Protein AF-A0A965DE43-F1 (afdb_monomer_lite)

Sequence (96 aa):
MKYDELLNWVREDLIFRRLKLEDMGFSLDEVQGDTILFGEAGLSLDSIDGLEVAVGIEQYFGIKIGKLTADIANEKFKSPQTIARFILDLQNIPAV

Structure (mmCIF, N/CA/C/O backbone):
data_AF-A0A965DE43-F1
#
_entry.id   AF-A0A965DE43-F1
#
loop_
_atom_site.group_PDB
_atom_site.id
_atom_site.type_symbol
_atom_site.label_atom_id
_atom_site.label_alt_id
_atom_site.label_comp_id
_atom_site.label_asym_id
_atom_site.label_entity_id
_atom_site.label_seq_id
_atom_site.pdbx_PDB_ins_code
_atom_site.Cartn_x
_atom_site.Cartn_y
_atom_site.Cartn_z
_atom_site.occupancy
_atom_site.B_iso_or_equiv
_atom_site.auth_seq_id
_atom_site.auth_comp_id
_atom_site.auth_asym_id
_atom_site.auth_atom_id
_atom_site.pdbx_PDB_model_num
ATOM 1 N N . MET A 1 1 ? -13.442 -9.861 4.829 1.00 69.94 1 MET A N 1
ATOM 2 C CA . MET A 1 1 ? -12.350 -10.257 3.921 1.00 69.94 1 MET A CA 1
ATOM 3 C C . MET A 1 1 ? -11.287 -10.929 4.769 1.00 69.94 1 MET A C 1
ATOM 5 O O . MET A 1 1 ? -10.984 -10.394 5.832 1.00 69.94 1 MET A O 1
ATOM 9 N N . LYS A 1 2 ? -10.805 -12.114 4.392 1.00 84.06 2 LYS A N 1
ATOM 10 C CA . LYS A 1 2 ? -9.676 -12.752 5.093 1.00 84.06 2 LYS A CA 1
ATOM 11 C C . LYS A 1 2 ? -8.354 -12.100 4.680 1.00 84.06 2 LYS A C 1
ATOM 13 O O . LYS A 1 2 ? -8.294 -11.449 3.639 1.00 84.06 2 LYS A O 1
ATOM 18 N N . TYR A 1 3 ? -7.299 -12.304 5.473 1.00 85.69 3 TYR A N 1
ATOM 19 C CA . TYR A 1 3 ? -5.957 -11.814 5.139 1.00 85.69 3 TYR A CA 1
ATOM 20 C C . TYR A 1 3 ? -5.475 -12.335 3.781 1.00 85.69 3 TYR A C 1
ATOM 22 O O . TYR A 1 3 ? -4.969 -11.550 2.991 1.00 85.69 3 TYR A O 1
ATOM 30 N N . ASP A 1 4 ? -5.692 -13.617 3.476 1.00 87.69 4 ASP A N 1
ATOM 31 C CA . ASP A 1 4 ? -5.286 -14.213 2.197 1.00 87.69 4 ASP A CA 1
ATOM 32 C C . ASP A 1 4 ? -5.969 -13.549 0.996 1.00 87.69 4 ASP A C 1
ATOM 34 O O . ASP A 1 4 ? -5.321 -13.238 -0.001 1.00 87.69 4 ASP A O 1
ATOM 38 N N . GLU A 1 5 ? -7.271 -13.274 1.106 1.00 89.44 5 GLU A N 1
ATOM 39 C CA . GLU A 1 5 ? -8.025 -12.587 0.053 1.00 89.44 5 GLU A CA 1
ATOM 40 C C . GLU A 1 5 ? -7.541 -11.149 -0.124 1.00 89.44 5 GLU A C 1
ATOM 42 O O . GLU A 1 5 ? -7.385 -10.673 -1.247 1.00 89.44 5 GLU A O 1
ATOM 47 N N . LEU A 1 6 ? -7.288 -10.458 0.990 1.00 90.25 6 LEU A N 1
ATOM 48 C CA . LEU A 1 6 ? -6.771 -9.097 0.984 1.00 90.25 6 LEU A CA 1
ATOM 49 C C . LEU A 1 6 ? -5.373 -9.039 0.374 1.00 90.25 6 LEU A C 1
ATOM 51 O O . LEU A 1 6 ? -5.102 -8.161 -0.435 1.00 90.25 6 LEU A O 1
ATOM 55 N N . LEU A 1 7 ? -4.499 -9.981 0.724 1.00 90.88 7 LEU A N 1
ATOM 56 C CA . LEU A 1 7 ? -3.161 -10.077 0.161 1.00 90.88 7 LEU A CA 1
ATOM 57 C C . LEU A 1 7 ? -3.220 -10.300 -1.350 1.00 90.88 7 LEU A C 1
ATOM 59 O O . LEU A 1 7 ? -2.482 -9.649 -2.086 1.00 90.88 7 LEU A O 1
ATOM 63 N N . ASN A 1 8 ? -4.106 -11.180 -1.819 1.00 91.44 8 ASN A N 1
ATOM 64 C CA . ASN A 1 8 ? -4.270 -11.413 -3.248 1.00 91.44 8 ASN A CA 1
ATOM 65 C C . ASN A 1 8 ? -4.779 -10.156 -3.967 1.00 91.44 8 ASN A C 1
ATOM 67 O O . ASN A 1 8 ? -4.220 -9.762 -4.986 1.00 91.44 8 ASN A O 1
ATOM 71 N N . TRP A 1 9 ? -5.762 -9.466 -3.383 1.00 91.56 9 TRP A N 1
ATOM 72 C CA . TRP A 1 9 ? -6.258 -8.193 -3.905 1.00 91.56 9 TRP A CA 1
ATOM 73 C C . TRP A 1 9 ? -5.177 -7.103 -3.928 1.00 91.56 9 TRP A C 1
ATOM 75 O O . TRP A 1 9 ? -5.044 -6.388 -4.915 1.00 91.56 9 TRP A O 1
ATOM 85 N N . VAL A 1 10 ? -4.352 -6.994 -2.882 1.00 91.56 10 VAL A N 1
ATOM 86 C CA . VAL A 1 10 ? -3.230 -6.044 -2.859 1.00 91.56 10 VAL A CA 1
ATOM 87 C C . VAL A 1 10 ? -2.254 -6.351 -3.995 1.00 91.56 10 VAL A C 1
ATOM 89 O O . VAL A 1 10 ? -1.818 -5.441 -4.688 1.00 91.56 10 VAL A O 1
ATOM 92 N N . ARG A 1 11 ? -1.921 -7.621 -4.227 1.00 91.56 11 ARG A N 1
ATOM 93 C CA . ARG A 1 11 ? -0.976 -8.015 -5.282 1.00 91.56 11 ARG A CA 1
ATOM 94 C C . ARG A 1 11 ? -1.544 -7.756 -6.678 1.00 91.56 11 ARG A C 1
ATOM 96 O O . ARG A 1 11 ? -0.861 -7.146 -7.492 1.00 91.56 11 ARG A O 1
ATOM 103 N N . GLU A 1 12 ? -2.780 -8.170 -6.939 1.00 91.12 12 GLU A N 1
ATOM 104 C CA . GLU A 1 12 ? -3.422 -8.038 -8.252 1.00 91.12 12 GLU A CA 1
ATOM 105 C C . GLU A 1 12 ? -3.940 -6.633 -8.541 1.00 91.12 12 GLU A C 1
ATOM 107 O O . GLU A 1 12 ? -3.558 -6.007 -9.525 1.00 91.12 12 GLU A O 1
ATOM 112 N N . ASP A 1 13 ? -4.842 -6.131 -7.710 1.00 90.94 13 ASP A N 1
ATOM 113 C CA . ASP A 1 13 ? -5.582 -4.908 -7.997 1.00 90.94 13 ASP A CA 1
ATOM 114 C C . ASP A 1 13 ? -4.771 -3.666 -7.650 1.00 90.94 13 ASP A C 1
ATOM 116 O O . ASP A 1 13 ? -4.735 -2.697 -8.411 1.00 90.94 13 ASP A O 1
ATOM 120 N N . LEU A 1 14 ? -4.100 -3.696 -6.500 1.00 89.38 14 LEU A N 1
ATOM 121 C CA . LEU A 1 14 ? -3.427 -2.518 -5.976 1.00 89.38 14 LEU A CA 1
ATOM 122 C C . LEU A 1 14 ? -2.003 -2.361 -6.507 1.00 89.38 14 LEU A C 1
ATOM 124 O O . LEU A 1 14 ? -1.605 -1.252 -6.832 1.00 89.38 14 LEU A O 1
ATOM 128 N N . ILE A 1 15 ? -1.238 -3.445 -6.588 1.00 89.19 15 ILE A N 1
ATOM 129 C CA . ILE A 1 15 ? 0.149 -3.416 -7.049 1.00 89.19 15 ILE A CA 1
ATOM 130 C C . ILE A 1 15 ? 0.193 -3.650 -8.560 1.00 89.19 15 ILE A C 1
ATOM 132 O O . ILE A 1 15 ? 0.573 -2.750 -9.299 1.00 89.19 15 ILE A O 1
ATOM 136 N N . PHE A 1 16 ? -0.258 -4.805 -9.049 1.00 89.62 16 PHE A N 1
ATOM 137 C CA . PHE A 1 16 ? -0.099 -5.179 -10.455 1.00 89.62 16 PHE A CA 1
ATOM 138 C C . PHE A 1 16 ? -0.881 -4.273 -11.416 1.00 89.62 16 PHE A C 1
ATOM 140 O O . PHE A 1 16 ? -0.283 -3.650 -12.295 1.00 89.62 16 PHE A O 1
ATOM 147 N N . ARG A 1 17 ? -2.200 -4.138 -11.224 1.00 89.69 17 ARG A N 1
ATOM 148 C CA . ARG A 1 17 ? -3.060 -3.319 -12.096 1.00 89.69 17 ARG A CA 1
ATOM 149 C C . ARG A 1 17 ? -2.814 -1.824 -11.929 1.00 89.69 17 ARG A C 1
ATOM 151 O O . ARG A 1 17 ? -2.765 -1.102 -12.922 1.00 89.69 17 ARG A O 1
ATOM 158 N N . ARG A 1 18 ? -2.693 -1.338 -10.690 1.00 88.81 18 ARG A N 1
ATOM 159 C CA . ARG A 1 18 ? -2.588 0.108 -10.434 1.00 88.81 18 ARG A CA 1
ATOM 160 C C . ARG A 1 18 ? -1.234 0.673 -10.842 1.00 88.81 18 ARG A C 1
ATOM 162 O O . ARG A 1 18 ? -1.200 1.725 -11.468 1.00 88.81 18 ARG A O 1
ATOM 169 N N . LEU A 1 19 ? -0.151 -0.051 -10.551 1.00 87.44 19 LEU A N 1
ATOM 170 C CA . LEU A 1 19 ? 1.206 0.346 -10.939 1.00 87.44 19 LEU A CA 1
ATOM 171 C C . LEU A 1 19 ? 1.571 -0.104 -12.353 1.00 87.44 19 LEU A C 1
ATOM 173 O O . LEU A 1 19 ? 2.676 0.161 -12.807 1.00 87.44 19 LEU A O 1
ATOM 177 N N . LYS A 1 20 ? 0.646 -0.767 -13.062 1.00 88.38 20 LYS A N 1
ATOM 178 C CA . LYS A 1 20 ? 0.837 -1.251 -14.434 1.00 88.38 20 LYS A CA 1
ATOM 179 C C . LYS A 1 20 ? 2.130 -2.049 -14.581 1.00 88.38 20 LYS A C 1
ATOM 181 O O . LYS A 1 20 ? 2.894 -1.851 -15.520 1.00 88.38 20 LYS A O 1
ATOM 186 N N . LEU A 1 21 ? 2.368 -2.972 -13.653 1.00 87.00 21 LEU A N 1
ATOM 187 C CA . LEU A 1 21 ? 3.567 -3.812 -13.670 1.00 87.00 21 LEU A CA 1
ATOM 188 C C . LEU A 1 21 ? 3.678 -4.655 -14.951 1.00 87.00 21 LEU A C 1
ATOM 190 O O . LEU A 1 21 ? 4.782 -4.995 -15.365 1.00 87.00 21 LEU A O 1
ATOM 194 N N . GLU A 1 22 ? 2.547 -4.924 -15.610 1.00 87.50 22 GLU A N 1
ATOM 195 C CA . GLU A 1 22 ? 2.502 -5.519 -16.950 1.00 87.50 22 GLU A CA 1
ATOM 196 C C . GLU A 1 22 ? 3.265 -4.695 -18.003 1.00 87.50 22 GLU A C 1
ATOM 198 O O . GLU A 1 22 ? 3.939 -5.267 -18.856 1.00 87.50 22 GLU A O 1
ATOM 203 N N . ASP A 1 23 ? 3.214 -3.362 -17.920 1.00 87.38 23 ASP A N 1
ATOM 204 C CA . ASP A 1 23 ? 3.887 -2.439 -18.844 1.00 87.38 23 ASP A CA 1
ATOM 205 C C . ASP A 1 23 ? 5.404 -2.434 -18.599 1.00 87.38 23 ASP A C 1
ATOM 207 O O . ASP A 1 23 ? 6.205 -2.273 -19.517 1.00 87.38 23 ASP A O 1
ATOM 211 N N . MET A 1 24 ? 5.799 -2.715 -17.353 1.00 83.69 24 MET A N 1
ATOM 212 C CA . MET A 1 24 ? 7.188 -2.919 -16.942 1.00 83.69 24 MET A CA 1
ATOM 213 C C . MET A 1 24 ? 7.706 -4.338 -17.247 1.00 83.69 24 MET A C 1
ATOM 215 O O . MET A 1 24 ? 8.886 -4.616 -17.036 1.00 83.69 24 MET A O 1
ATOM 219 N N . GLY A 1 25 ? 6.853 -5.237 -17.752 1.00 85.81 25 GLY A N 1
ATOM 220 C CA . GLY A 1 25 ? 7.220 -6.606 -18.119 1.00 85.81 25 GLY A CA 1
ATOM 221 C C . GLY A 1 25 ? 7.244 -7.609 -16.963 1.00 85.81 25 GLY A C 1
ATOM 222 O O . GLY A 1 25 ? 7.721 -8.726 -17.157 1.00 85.81 25 GLY A O 1
ATOM 223 N N . PHE A 1 26 ? 6.724 -7.249 -15.788 1.00 87.50 26 PHE A N 1
ATOM 224 C CA . PHE A 1 26 ? 6.569 -8.188 -14.678 1.00 87.50 26 PHE A CA 1
ATOM 225 C C . PHE A 1 26 ? 5.293 -9.013 -14.831 1.00 87.50 26 PHE A C 1
ATOM 227 O O . PHE A 1 26 ? 4.282 -8.550 -15.366 1.00 87.50 26 PHE A O 1
ATOM 234 N N . SER A 1 27 ? 5.314 -10.231 -14.297 1.00 87.00 27 SER A N 1
ATOM 235 C CA . SER A 1 27 ? 4.123 -11.074 -14.164 1.00 87.00 27 SER A CA 1
ATOM 236 C C . SER A 1 27 ? 3.589 -11.065 -12.734 1.00 87.00 27 SER A C 1
ATOM 238 O O . SER A 1 27 ? 4.345 -10.981 -11.769 1.00 87.00 27 SER A O 1
ATOM 240 N N . LEU A 1 28 ? 2.271 -11.218 -12.574 1.00 86.25 28 LEU A N 1
ATOM 241 C CA . LEU A 1 28 ? 1.625 -11.268 -11.257 1.00 86.25 28 LEU A CA 1
ATOM 242 C C . LEU A 1 28 ? 2.234 -12.340 -10.332 1.00 86.25 28 LEU A C 1
ATOM 244 O O . LEU A 1 28 ? 2.339 -12.140 -9.122 1.00 86.25 28 LEU A O 1
ATOM 248 N N . ASP A 1 29 ? 2.645 -13.467 -10.911 1.00 86.06 29 ASP A N 1
ATOM 249 C CA . ASP A 1 29 ? 3.245 -14.588 -10.184 1.00 86.06 29 ASP A CA 1
ATOM 250 C C . ASP A 1 29 ? 4.587 -14.211 -9.520 1.00 86.06 29 ASP A C 1
ATOM 252 O O . ASP A 1 29 ? 4.932 -14.727 -8.457 1.00 86.06 29 ASP A O 1
ATOM 256 N N . GLU A 1 30 ? 5.306 -13.235 -10.085 1.00 84.62 30 GLU A N 1
ATOM 257 C CA . GLU A 1 30 ? 6.590 -12.745 -9.565 1.00 84.62 30 GLU A CA 1
ATOM 258 C C . GLU A 1 30 ? 6.419 -11.815 -8.357 1.00 84.62 30 GLU A C 1
ATOM 260 O O . GLU A 1 30 ? 7.291 -11.715 -7.489 1.00 84.62 30 GLU A O 1
ATOM 265 N N . VAL A 1 31 ? 5.268 -11.149 -8.264 1.00 86.00 31 VAL A N 1
ATOM 266 C CA . VAL A 1 31 ? 4.947 -10.240 -7.165 1.00 86.00 31 VAL A CA 1
ATOM 267 C C . VAL A 1 31 ? 4.444 -11.069 -6.001 1.00 86.00 31 VAL A C 1
ATOM 269 O O . VAL A 1 31 ? 3.242 -11.178 -5.830 1.00 86.00 31 VAL A O 1
ATOM 272 N N . GLN A 1 32 ? 5.317 -11.692 -5.213 1.00 87.38 32 GLN A N 1
ATOM 273 C CA . GLN A 1 32 ? 4.974 -12.455 -4.008 1.00 87.38 32 GLN A CA 1
ATOM 274 C C . GLN A 1 32 ? 4.616 -11.569 -2.813 1.00 87.38 32 GLN A C 1
ATOM 276 O O . GLN A 1 32 ? 4.856 -10.367 -2.794 1.00 87.38 32 GLN A O 1
ATOM 281 N N . GLY A 1 33 ? 4.030 -12.173 -1.776 1.00 86.50 33 GLY A N 1
ATOM 282 C CA . GLY A 1 33 ? 3.668 -11.448 -0.557 1.00 86.50 33 GLY A CA 1
ATOM 283 C C . GLY A 1 33 ? 4.860 -10.780 0.144 1.00 86.50 33 GLY A C 1
ATOM 284 O O . GLY A 1 33 ? 4.710 -9.693 0.697 1.00 86.50 33 GLY A O 1
ATOM 285 N N . ASP A 1 34 ? 6.027 -11.416 0.085 1.00 87.00 34 ASP A N 1
ATOM 286 C CA . ASP A 1 34 ? 7.272 -10.922 0.684 1.00 87.00 34 ASP A CA 1
ATOM 287 C C . ASP A 1 34 ? 8.121 -10.105 -0.310 1.00 87.00 34 ASP A C 1
ATOM 289 O O . ASP A 1 34 ? 9.184 -9.600 0.040 1.00 87.00 34 ASP A O 1
ATOM 293 N N . THR A 1 35 ? 7.656 -9.948 -1.558 1.00 88.69 35 THR A N 1
ATOM 294 C CA . THR A 1 35 ? 8.385 -9.203 -2.590 1.00 88.69 35 THR A CA 1
ATOM 295 C C . THR A 1 35 ? 8.540 -7.748 -2.178 1.00 88.69 35 THR A C 1
ATOM 297 O O . THR A 1 35 ? 7.569 -7.076 -1.824 1.00 88.69 35 THR A O 1
ATOM 300 N N . ILE A 1 36 ? 9.776 -7.259 -2.252 1.00 88.31 36 ILE A N 1
ATOM 301 C CA . ILE A 1 36 ? 10.091 -5.858 -2.002 1.00 88.31 36 ILE A CA 1
ATOM 302 C C . ILE A 1 36 ? 9.552 -5.026 -3.169 1.00 88.31 36 ILE A C 1
ATOM 304 O O . ILE A 1 36 ? 9.853 -5.286 -4.331 1.00 88.31 36 ILE A O 1
ATOM 308 N N . LEU A 1 37 ? 8.741 -4.027 -2.847 1.00 85.94 37 LEU A N 1
ATOM 309 C CA . LEU A 1 37 ? 8.101 -3.142 -3.816 1.00 85.94 37 LEU A CA 1
ATOM 310 C C . LEU A 1 37 ? 9.011 -1.955 -4.157 1.00 85.94 37 LEU A C 1
ATOM 312 O O . LEU A 1 37 ? 9.252 -1.678 -5.329 1.00 85.94 37 LEU A O 1
ATOM 316 N N . PHE A 1 38 ? 9.569 -1.308 -3.134 1.00 83.12 38 PHE A N 1
ATOM 317 C CA . PHE A 1 38 ? 10.381 -0.098 -3.277 1.00 83.12 38 PHE A CA 1
ATOM 318 C C . PHE A 1 38 ? 11.884 -0.373 -3.288 1.00 83.12 38 PHE A C 1
ATOM 320 O O . PHE A 1 38 ? 12.385 -1.216 -2.540 1.00 83.12 38 PHE A O 1
ATOM 327 N N . GLY A 1 39 ? 12.607 0.432 -4.065 1.00 74.88 39 GLY A N 1
ATOM 328 C CA . GLY A 1 39 ? 14.067 0.404 -4.146 1.00 74.88 39 GLY A CA 1
ATOM 329 C C . GLY A 1 39 ? 14.627 -0.649 -5.107 1.00 74.88 39 GLY A C 1
ATOM 330 O O . GLY A 1 39 ? 13.920 -1.536 -5.582 1.00 74.88 39 GLY A O 1
ATOM 331 N N . GLU A 1 40 ? 15.933 -0.553 -5.375 1.00 73.69 40 GLU A N 1
ATOM 332 C CA . GLU A 1 40 ? 16.634 -1.347 -6.404 1.00 73.69 40 GLU A CA 1
ATOM 333 C C . GLU A 1 40 ? 16.629 -2.865 -6.154 1.00 73.69 40 GLU A C 1
ATOM 335 O O . GLU A 1 40 ? 16.818 -3.647 -7.080 1.00 73.69 40 GLU A O 1
ATOM 340 N N . ALA A 1 41 ? 16.414 -3.306 -4.911 1.00 73.31 41 ALA A N 1
ATOM 341 C CA . ALA A 1 41 ? 16.343 -4.727 -4.559 1.00 73.31 41 ALA A CA 1
ATOM 342 C C . ALA A 1 41 ? 14.963 -5.363 -4.833 1.00 73.31 41 ALA A C 1
ATOM 344 O O . ALA A 1 41 ? 14.770 -6.545 -4.549 1.00 73.31 41 ALA A O 1
ATOM 345 N N . GLY A 1 42 ? 13.997 -4.573 -5.310 1.00 78.56 42 GLY A N 1
ATOM 346 C CA . GLY A 1 42 ? 12.605 -4.961 -5.510 1.00 78.56 42 GLY A CA 1
ATOM 347 C C . GLY A 1 42 ? 12.092 -4.658 -6.917 1.00 78.56 42 GLY A C 1
ATOM 348 O O . GLY A 1 42 ? 12.840 -4.700 -7.890 1.00 78.56 42 GLY A O 1
ATOM 349 N N . LEU A 1 43 ? 10.813 -4.289 -7.019 1.00 81.81 43 LEU A N 1
ATOM 350 C CA . LEU A 1 43 ? 10.185 -3.838 -8.272 1.00 81.81 43 LEU A CA 1
ATOM 351 C C . LEU A 1 43 ? 10.637 -2.437 -8.722 1.00 81.81 43 LEU A C 1
ATOM 353 O O . LEU A 1 43 ? 10.097 -1.907 -9.687 1.00 81.81 43 LEU A O 1
ATOM 357 N N . SER A 1 44 ? 11.623 -1.841 -8.040 1.00 81.56 44 SER A N 1
ATOM 358 C CA . SER A 1 44 ? 12.147 -0.500 -8.327 1.00 81.56 44 SER A CA 1
ATOM 359 C C . SER A 1 44 ? 11.067 0.585 -8.359 1.00 81.56 44 SER A C 1
ATOM 361 O O . SER A 1 44 ? 11.168 1.533 -9.130 1.00 81.56 44 SER A O 1
ATOM 363 N N . LEU A 1 45 ? 10.040 0.451 -7.514 1.00 82.62 45 LEU A N 1
ATOM 364 C CA . LEU A 1 45 ? 8.987 1.456 -7.401 1.00 82.62 45 LEU A CA 1
ATOM 365 C C . LEU A 1 45 ? 9.507 2.706 -6.694 1.00 82.62 45 LEU A C 1
ATOM 367 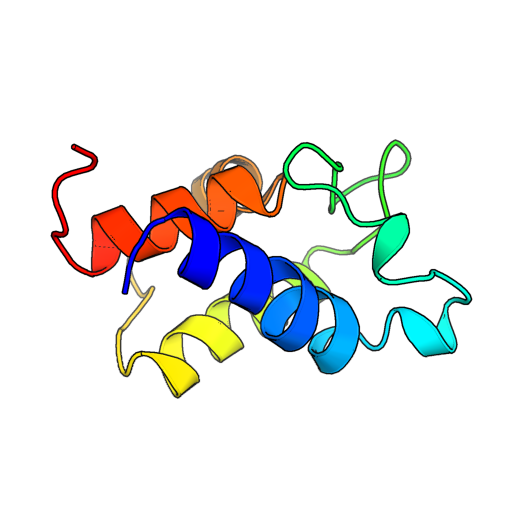O O . LEU A 1 45 ? 10.306 2.618 -5.751 1.00 82.62 45 LEU A O 1
ATOM 371 N N . ASP A 1 46 ? 9.005 3.858 -7.126 1.00 81.00 46 ASP A N 1
ATOM 372 C CA . ASP A 1 46 ? 9.366 5.160 -6.585 1.00 81.00 46 ASP A CA 1
ATOM 373 C C . ASP A 1 46 ? 8.389 5.612 -5.489 1.00 81.00 46 ASP A C 1
ATOM 375 O O . ASP A 1 46 ? 7.274 5.110 -5.332 1.00 81.00 46 ASP A O 1
ATOM 379 N N . SER A 1 47 ? 8.776 6.648 -4.740 1.00 74.62 47 SER A N 1
ATOM 380 C CA . SER A 1 47 ? 7.919 7.274 -3.717 1.00 74.62 47 SER A CA 1
ATOM 381 C C . SER A 1 47 ? 6.561 7.758 -4.261 1.00 74.62 47 SER A C 1
ATOM 383 O O . SER A 1 47 ? 5.617 7.929 -3.491 1.00 74.62 47 SER A O 1
ATOM 385 N N . ILE A 1 48 ? 6.458 7.998 -5.573 1.00 81.62 48 ILE A N 1
ATOM 386 C CA . ILE A 1 48 ? 5.220 8.403 -6.255 1.00 81.62 48 ILE A CA 1
ATOM 387 C C . ILE A 1 48 ? 4.255 7.214 -6.361 1.00 81.62 48 ILE A C 1
ATOM 389 O O . ILE A 1 48 ? 3.077 7.357 -6.035 1.00 81.62 48 ILE A O 1
ATOM 393 N N . ASP A 1 49 ? 4.756 6.035 -6.729 1.00 84.50 49 ASP A N 1
ATOM 394 C CA . ASP A 1 49 ? 3.959 4.809 -6.837 1.00 84.50 49 ASP A CA 1
ATOM 395 C C . ASP A 1 49 ? 3.360 4.412 -5.486 1.00 84.50 49 ASP A C 1
ATOM 397 O O . ASP A 1 49 ? 2.192 4.035 -5.388 1.00 84.50 49 ASP A O 1
ATOM 401 N N . GLY A 1 50 ? 4.122 4.577 -4.401 1.00 80.94 50 GLY A N 1
ATOM 402 C CA . GLY A 1 50 ? 3.614 4.325 -3.051 1.00 80.94 50 GLY A CA 1
ATOM 403 C C . GLY A 1 50 ? 2.450 5.232 -2.660 1.00 80.94 50 GLY A C 1
ATOM 404 O O . GLY A 1 50 ? 1.548 4.808 -1.932 1.00 80.94 50 GLY A O 1
ATOM 405 N N . LEU A 1 51 ? 2.421 6.454 -3.189 1.00 82.00 51 LEU A N 1
ATOM 406 C CA . LEU A 1 51 ? 1.315 7.378 -2.982 1.00 82.00 51 LEU A CA 1
ATOM 407 C C . LEU A 1 51 ? 0.071 6.937 -3.768 1.00 82.00 51 LEU A C 1
ATOM 409 O O . LEU A 1 51 ? -1.023 6.947 -3.210 1.00 82.00 51 LEU A O 1
ATOM 413 N N . GLU A 1 52 ? 0.229 6.455 -5.003 1.00 85.06 52 GLU A N 1
ATOM 414 C CA . GLU A 1 52 ? -0.865 5.877 -5.805 1.00 85.06 52 GLU A CA 1
ATOM 415 C C . GLU A 1 52 ? -1.480 4.631 -5.150 1.00 85.06 52 GLU A C 1
ATOM 417 O O . GLU A 1 52 ? -2.705 4.453 -5.166 1.00 85.06 52 GLU A O 1
ATOM 422 N N . VAL A 1 53 ? -0.646 3.789 -4.530 1.00 86.19 53 VAL A N 1
ATOM 423 C CA . VAL A 1 53 ? -1.072 2.637 -3.720 1.00 86.19 53 VAL A CA 1
ATOM 424 C C . VAL A 1 53 ? -1.881 3.110 -2.512 1.00 86.19 53 VAL A C 1
ATOM 426 O O . VAL A 1 53 ? -2.986 2.620 -2.285 1.00 86.19 53 VAL A O 1
ATOM 429 N N . ALA A 1 54 ? -1.384 4.092 -1.753 1.00 83.75 54 ALA A N 1
ATOM 430 C CA . ALA A 1 54 ? -2.106 4.639 -0.605 1.00 83.75 54 ALA A CA 1
ATOM 431 C C . ALA A 1 54 ? -3.469 5.221 -1.016 1.00 83.75 54 ALA A C 1
ATOM 433 O O . ALA A 1 54 ? -4.496 4.848 -0.448 1.00 83.75 54 ALA A O 1
ATOM 434 N N . VAL A 1 55 ? -3.500 6.044 -2.067 1.00 85.62 55 VAL A N 1
ATOM 435 C CA . VAL A 1 55 ? -4.738 6.610 -2.624 1.00 85.62 55 VAL A CA 1
ATOM 436 C C . VAL A 1 55 ? -5.690 5.502 -3.083 1.00 85.62 55 VAL A C 1
ATOM 438 O O . VAL A 1 55 ? -6.899 5.598 -2.872 1.00 85.62 55 VAL A O 1
ATOM 441 N N . GLY A 1 56 ? -5.177 4.416 -3.667 1.00 87.75 56 GLY A N 1
ATOM 442 C CA . GLY A 1 56 ? -5.994 3.274 -4.074 1.00 87.75 56 GLY A CA 1
ATOM 443 C C . GLY A 1 56 ? -6.685 2.567 -2.924 1.00 87.75 56 GLY A C 1
ATOM 444 O O . GLY A 1 56 ? -7.863 2.226 -3.036 1.00 87.75 56 GLY A O 1
ATOM 445 N N . ILE A 1 57 ? -5.992 2.419 -1.799 1.00 86.62 57 ILE A N 1
ATOM 446 C CA . ILE A 1 57 ? -6.574 1.883 -0.568 1.00 86.62 57 ILE A CA 1
ATOM 447 C C . ILE A 1 57 ? -7.668 2.824 -0.054 1.00 86.62 57 ILE A C 1
ATOM 449 O O . ILE A 1 57 ? -8.766 2.366 0.260 1.00 86.62 57 ILE A O 1
ATOM 453 N N . GLU A 1 58 ? -7.398 4.132 0.012 1.00 87.06 58 GLU A N 1
ATOM 454 C CA . GLU A 1 58 ? -8.380 5.126 0.466 1.00 87.06 58 GLU A CA 1
ATOM 455 C C . GLU A 1 58 ? -9.647 5.108 -0.393 1.00 87.06 58 GLU A C 1
ATOM 457 O O . GLU A 1 58 ? -10.757 5.129 0.138 1.00 87.06 58 GLU A O 1
ATOM 462 N N . GLN A 1 59 ? -9.498 5.014 -1.717 1.00 87.31 59 GLN A N 1
ATOM 463 C CA . GLN A 1 59 ? -10.624 4.961 -2.647 1.00 87.31 59 GLN A CA 1
ATOM 464 C C . GLN A 1 59 ? -11.406 3.650 -2.560 1.00 87.31 59 GLN A C 1
ATOM 466 O O . GLN A 1 59 ? -12.635 3.679 -2.596 1.00 87.31 59 GLN A O 1
ATOM 471 N N . TYR A 1 60 ? -10.719 2.510 -2.450 1.00 86.81 60 TYR A N 1
ATOM 472 C CA . TYR A 1 60 ? -11.371 1.201 -2.434 1.00 86.81 60 TYR A CA 1
ATOM 473 C C . TYR A 1 60 ? -12.077 0.920 -1.104 1.00 86.81 60 TYR A C 1
ATOM 475 O O . TYR A 1 60 ? -13.209 0.441 -1.083 1.00 86.81 60 TYR A O 1
ATOM 483 N N . PHE A 1 61 ? -11.426 1.242 0.015 1.00 84.00 61 PHE A N 1
ATOM 484 C CA . PHE A 1 61 ? -11.959 0.981 1.353 1.00 84.00 61 PHE A CA 1
ATOM 485 C C . PHE A 1 61 ? -12.703 2.171 1.963 1.00 84.00 61 PHE A C 1
ATOM 487 O O . PHE A 1 61 ? -13.324 2.021 3.015 1.00 84.00 61 PHE A O 1
ATOM 494 N N . GLY A 1 62 ? -12.651 3.350 1.340 1.00 81.69 62 GLY A N 1
ATOM 495 C CA . GLY A 1 62 ? -13.293 4.561 1.854 1.00 81.69 62 GLY A CA 1
ATOM 496 C C . GLY A 1 62 ? -12.679 5.076 3.160 1.00 81.69 62 GLY A C 1
ATOM 497 O O . GLY A 1 62 ? -13.354 5.763 3.927 1.00 81.69 62 GLY A O 1
ATOM 498 N N . ILE A 1 63 ? -11.424 4.724 3.444 1.00 79.31 63 ILE A N 1
ATOM 499 C CA . ILE A 1 63 ? -10.696 5.147 4.648 1.00 79.31 63 ILE A CA 1
ATOM 500 C C . ILE A 1 63 ? -9.802 6.351 4.350 1.00 79.31 63 ILE A C 1
ATOM 502 O O . ILE A 1 63 ? -9.439 6.580 3.204 1.00 79.31 63 ILE A O 1
ATOM 506 N N . LYS A 1 64 ? -9.421 7.112 5.384 1.00 75.44 64 LYS A N 1
ATOM 507 C CA . LYS A 1 64 ? -8.420 8.182 5.259 1.00 75.44 64 LYS A CA 1
ATOM 508 C C . LYS A 1 64 ? -7.094 7.768 5.884 1.00 75.44 64 LYS A C 1
ATOM 510 O O . LYS A 1 64 ? -6.993 7.691 7.1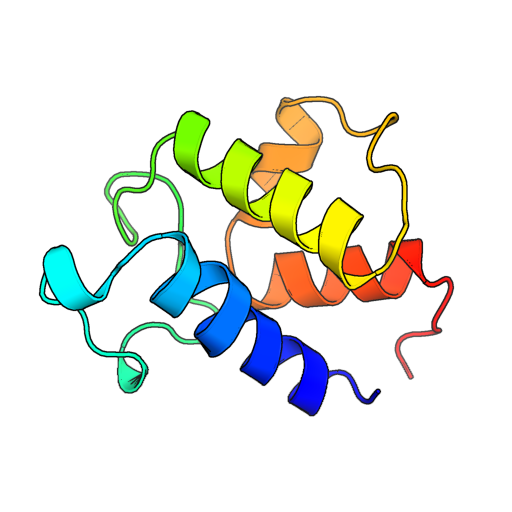09 1.00 75.44 64 LYS A O 1
ATOM 515 N N . ILE A 1 65 ? -6.056 7.629 5.069 1.0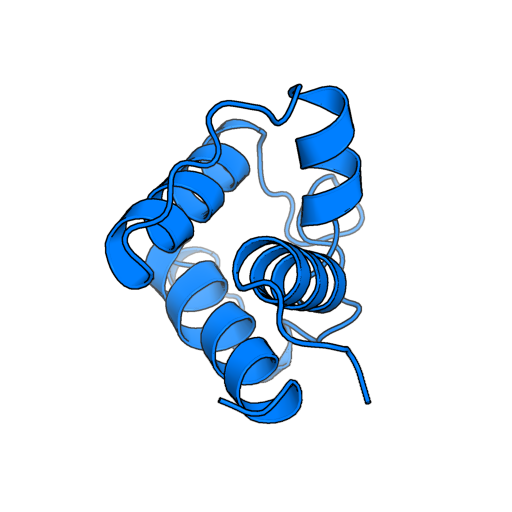0 71.25 65 ILE A N 1
ATOM 516 C CA . ILE A 1 65 ? -4.658 7.429 5.473 1.00 71.25 65 ILE A CA 1
ATOM 517 C C . ILE A 1 65 ? -4.026 8.801 5.807 1.00 71.25 65 ILE A C 1
ATOM 519 O O . ILE A 1 65 ? -2.878 9.101 5.515 1.00 71.25 65 ILE A O 1
ATOM 523 N N . GLY A 1 66 ? -4.775 9.687 6.471 1.00 57.38 66 GLY A N 1
ATOM 524 C CA . GLY A 1 66 ? -4.331 11.055 6.774 1.00 57.38 66 GLY A CA 1
ATOM 525 C C . GLY A 1 66 ? -3.318 11.170 7.921 1.00 57.38 66 GLY A C 1
ATOM 526 O O . GLY A 1 66 ? -2.973 12.280 8.315 1.00 57.38 66 GLY A O 1
ATOM 527 N N . LYS A 1 67 ? -2.889 10.047 8.513 1.00 57.53 67 LYS A N 1
ATOM 528 C CA . LYS A 1 67 ? -2.006 10.014 9.692 1.00 57.53 67 LYS A CA 1
ATOM 529 C C . LYS A 1 67 ? -0.675 9.300 9.475 1.00 57.53 67 LYS A C 1
ATOM 531 O O . LYS A 1 67 ? 0.125 9.281 10.408 1.00 57.53 67 LYS A O 1
ATOM 536 N N . LEU A 1 68 ? -0.416 8.719 8.301 1.00 63.72 68 LEU A N 1
ATOM 537 C CA . LEU A 1 68 ? 0.894 8.120 8.061 1.00 63.72 68 LEU A CA 1
ATOM 538 C C . LEU A 1 68 ? 1.876 9.198 7.636 1.00 63.72 68 LEU A C 1
ATOM 540 O O . LEU A 1 68 ? 1.686 9.885 6.637 1.00 63.72 68 LEU A O 1
ATOM 544 N N . THR A 1 69 ? 2.945 9.332 8.408 1.00 66.50 69 THR A N 1
ATOM 545 C CA . THR A 1 69 ? 4.140 10.026 7.945 1.00 66.50 69 THR A CA 1
ATOM 546 C C . THR A 1 69 ? 4.759 9.232 6.795 1.00 66.50 69 THR A C 1
ATOM 548 O O . THR A 1 69 ? 4.640 8.008 6.745 1.00 66.50 69 THR A O 1
ATOM 551 N N . ALA A 1 70 ? 5.445 9.919 5.878 1.00 65.88 70 ALA A N 1
ATOM 552 C CA . ALA A 1 70 ? 6.131 9.279 4.751 1.00 65.88 70 ALA A CA 1
ATOM 553 C C . ALA A 1 70 ? 7.103 8.171 5.201 1.00 65.88 70 ALA A C 1
ATOM 555 O O . ALA A 1 70 ? 7.272 7.174 4.511 1.00 65.88 70 ALA A O 1
ATOM 556 N N . ASP A 1 71 ? 7.700 8.328 6.381 1.00 67.88 71 ASP A N 1
ATOM 557 C CA . ASP A 1 71 ? 8.596 7.350 7.001 1.00 67.88 71 ASP A CA 1
ATOM 558 C C . ASP A 1 71 ? 7.867 6.039 7.356 1.00 67.88 71 ASP A C 1
ATOM 560 O O . ASP A 1 71 ? 8.251 4.957 6.916 1.00 67.88 71 ASP A O 1
ATOM 564 N N . ILE A 1 72 ? 6.713 6.147 8.027 1.00 71.50 72 ILE A N 1
ATOM 565 C CA . ILE A 1 72 ? 5.869 4.992 8.361 1.00 71.50 72 ILE A CA 1
ATOM 566 C C . ILE A 1 72 ? 5.275 4.379 7.091 1.00 71.50 72 ILE A C 1
ATOM 568 O O . ILE A 1 72 ? 5.164 3.161 7.000 1.00 71.50 72 ILE A O 1
ATOM 572 N N . ALA A 1 73 ? 4.904 5.190 6.098 1.00 72.12 73 ALA A N 1
ATOM 573 C CA . ALA A 1 73 ? 4.440 4.677 4.813 1.00 72.12 73 ALA A CA 1
ATOM 574 C C . ALA A 1 73 ? 5.537 3.854 4.117 1.00 72.12 73 ALA A C 1
ATOM 576 O O . ALA A 1 73 ? 5.266 2.745 3.676 1.00 72.12 73 ALA A O 1
ATOM 577 N N . ASN A 1 74 ? 6.789 4.310 4.109 1.00 71.94 74 ASN A N 1
ATOM 578 C CA . ASN A 1 74 ? 7.894 3.532 3.542 1.00 71.94 74 ASN A CA 1
ATOM 579 C C . ASN A 1 74 ? 8.101 2.188 4.258 1.00 71.94 74 ASN A C 1
ATOM 581 O O . ASN A 1 74 ? 8.274 1.161 3.603 1.00 71.94 74 ASN A O 1
ATOM 585 N N . GLU A 1 75 ? 8.022 2.154 5.590 1.00 76.38 75 GLU A N 1
ATOM 586 C CA . GLU A 1 75 ? 8.133 0.891 6.330 1.00 76.38 75 GLU A CA 1
ATOM 587 C C . GLU A 1 75 ? 6.928 -0.036 6.118 1.00 76.38 75 GLU A C 1
ATOM 589 O O . GLU A 1 75 ? 7.087 -1.249 5.963 1.00 76.38 75 GLU A O 1
ATOM 594 N N . LYS A 1 76 ? 5.707 0.512 6.123 1.00 81.50 76 LYS A N 1
ATOM 595 C CA . LYS A 1 76 ? 4.459 -0.263 6.028 1.00 81.50 76 LYS A CA 1
ATOM 596 C C . LYS A 1 76 ? 4.108 -0.681 4.605 1.00 81.50 76 LYS A C 1
ATOM 598 O O . LYS A 1 76 ? 3.299 -1.589 4.443 1.00 81.50 76 LYS A O 1
ATOM 603 N N . PHE A 1 77 ? 4.690 -0.042 3.594 1.00 83.12 77 PHE A N 1
ATOM 604 C CA . PHE A 1 77 ? 4.405 -0.327 2.192 1.00 83.12 77 PHE A CA 1
ATOM 605 C C . PHE A 1 77 ? 5.532 -1.130 1.521 1.00 83.12 77 PHE A C 1
ATOM 607 O O . PHE A 1 77 ? 5.480 -1.394 0.328 1.00 83.12 77 PHE A O 1
ATOM 614 N N . LYS A 1 78 ? 6.525 -1.601 2.282 1.00 85.69 78 LYS A N 1
ATOM 615 C CA . LYS A 1 78 ? 7.696 -2.319 1.759 1.00 85.69 78 LYS A CA 1
ATOM 616 C C . LYS A 1 78 ? 7.361 -3.550 0.902 1.00 85.69 78 LYS A C 1
ATOM 618 O O . LYS A 1 78 ? 8.061 -3.805 -0.074 1.00 85.69 78 LYS A O 1
ATOM 623 N N . SER A 1 79 ? 6.330 -4.308 1.271 1.00 90.31 79 SER A N 1
ATOM 624 C CA . SER A 1 79 ? 5.872 -5.519 0.576 1.00 90.31 79 SER A CA 1
ATOM 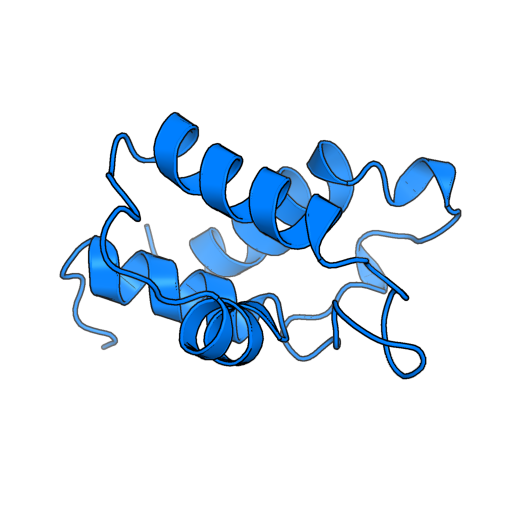625 C C . SER A 1 79 ? 4.341 -5.657 0.582 1.00 90.31 79 SER A C 1
ATOM 627 O O . SER A 1 79 ? 3.672 -5.084 1.457 1.00 90.31 79 SER A O 1
ATOM 629 N N . PRO A 1 80 ? 3.745 -6.453 -0.330 1.00 90.62 80 PRO A N 1
ATOM 630 C CA . PRO A 1 80 ? 2.298 -6.676 -0.356 1.00 90.62 80 PRO A CA 1
ATOM 631 C C . PRO A 1 80 ? 1.732 -7.199 0.971 1.00 90.62 80 PRO A C 1
ATOM 633 O O . PRO A 1 80 ? 0.633 -6.810 1.365 1.00 90.62 80 PRO A O 1
ATOM 636 N N . GLN A 1 81 ? 2.484 -8.027 1.705 1.00 91.31 81 GLN A N 1
ATOM 637 C CA . GLN A 1 81 ? 2.098 -8.484 3.046 1.00 91.31 81 GLN A CA 1
ATOM 638 C C . GLN A 1 81 ? 2.008 -7.341 4.053 1.00 91.31 81 GLN A C 1
ATOM 640 O O . GLN A 1 81 ? 1.030 -7.254 4.798 1.00 91.31 81 GLN A O 1
ATOM 645 N N . THR A 1 82 ? 3.000 -6.445 4.076 1.00 89.81 82 THR A N 1
ATOM 646 C CA . THR A 1 82 ? 2.967 -5.288 4.981 1.00 89.81 82 THR A CA 1
ATOM 647 C C . THR A 1 82 ? 1.814 -4.342 4.655 1.00 89.81 82 THR A C 1
ATOM 649 O O . THR A 1 82 ? 1.138 -3.891 5.580 1.00 89.81 82 THR A O 1
ATOM 652 N N . ILE A 1 83 ? 1.499 -4.152 3.369 1.00 88.75 83 ILE A N 1
ATOM 653 C CA . ILE A 1 83 ? 0.346 -3.359 2.927 1.00 88.75 83 ILE A CA 1
ATOM 654 C C . ILE A 1 83 ? -0.961 -4.021 3.367 1.00 88.75 83 ILE A C 1
ATOM 656 O O . ILE A 1 83 ? -1.807 -3.371 3.975 1.00 88.75 83 ILE A O 1
ATOM 660 N N . ALA A 1 84 ? -1.128 -5.323 3.120 1.00 89.81 84 ALA A N 1
ATOM 661 C CA . ALA A 1 84 ? -2.316 -6.057 3.549 1.00 89.81 84 ALA A CA 1
ATOM 662 C C . ALA A 1 84 ? -2.499 -5.974 5.072 1.00 89.81 84 ALA A C 1
ATOM 664 O O . ALA A 1 84 ? -3.595 -5.711 5.567 1.00 89.81 84 ALA A O 1
ATOM 665 N N . ARG A 1 85 ? -1.411 -6.123 5.836 1.00 88.06 85 ARG A N 1
ATOM 666 C CA . ARG A 1 85 ? -1.439 -5.985 7.295 1.00 88.06 85 ARG A CA 1
ATOM 667 C C . ARG A 1 85 ? -1.819 -4.574 7.732 1.00 88.06 85 ARG A C 1
ATOM 669 O O . ARG A 1 85 ? -2.575 -4.419 8.686 1.00 88.06 85 ARG A O 1
ATOM 676 N N . PHE A 1 86 ? -1.309 -3.568 7.034 1.00 86.75 86 PHE A N 1
ATOM 677 C CA . PHE A 1 86 ? -1.629 -2.172 7.279 1.00 86.75 86 PHE A CA 1
ATOM 678 C C . PHE A 1 86 ? -3.114 -1.874 7.016 1.00 86.75 86 PHE A C 1
ATOM 680 O O . PHE A 1 86 ? -3.766 -1.238 7.838 1.00 86.75 86 PHE A O 1
ATOM 687 N N . ILE A 1 87 ? -3.690 -2.410 5.938 1.00 85.25 87 ILE A N 1
ATOM 688 C CA . ILE A 1 87 ? -5.125 -2.282 5.650 1.00 85.25 87 ILE A CA 1
ATOM 689 C C . ILE A 1 87 ? -5.973 -2.957 6.738 1.00 85.25 87 ILE A C 1
ATOM 691 O O . ILE A 1 87 ? -6.965 -2.377 7.173 1.00 85.25 87 ILE A O 1
ATOM 695 N N . LEU A 1 88 ? -5.587 -4.145 7.222 1.00 85.19 88 LEU A N 1
ATOM 696 C CA . LEU A 1 88 ? -6.298 -4.801 8.330 1.00 85.19 88 LEU A CA 1
ATOM 697 C C . LEU A 1 88 ? -6.313 -3.945 9.600 1.00 85.19 88 LEU A C 1
ATOM 699 O O . LEU A 1 88 ? -7.356 -3.831 10.244 1.00 85.19 88 LEU A O 1
ATOM 703 N N . ASP A 1 89 ? -5.174 -3.334 9.933 1.00 83.12 89 ASP A N 1
ATOM 704 C CA . ASP A 1 89 ? -5.036 -2.434 11.082 1.00 83.12 89 ASP A CA 1
ATOM 705 C C . ASP A 1 89 ? -5.985 -1.231 10.959 1.00 83.12 89 ASP A C 1
ATOM 707 O O . ASP A 1 89 ? -6.746 -0.928 11.878 1.00 83.12 89 ASP A O 1
ATOM 711 N N . LEU A 1 90 ? -6.047 -0.623 9.770 1.00 79.44 90 LEU A N 1
ATOM 712 C CA . LEU A 1 90 ? -6.959 0.484 9.468 1.00 79.44 90 LEU A CA 1
ATOM 713 C C . LEU A 1 90 ? -8.436 0.090 9.547 1.00 79.44 90 LEU A C 1
ATOM 715 O O . LEU A 1 90 ? -9.272 0.892 9.963 1.00 79.44 90 LEU A O 1
ATOM 719 N N . GLN A 1 91 ? -8.765 -1.137 9.143 1.00 75.62 91 GLN A N 1
ATOM 720 C CA . GLN A 1 91 ? -10.118 -1.680 9.240 1.00 75.62 91 GLN A CA 1
ATOM 721 C C . GLN A 1 91 ? -10.467 -2.169 10.653 1.00 75.62 91 GLN A C 1
ATOM 723 O O . GLN A 1 91 ? -11.593 -2.620 10.871 1.00 75.62 91 GLN A O 1
ATOM 728 N N . ASN A 1 92 ? -9.541 -2.062 11.618 1.00 69.50 92 ASN A N 1
ATOM 729 C CA . ASN A 1 92 ? -9.705 -2.564 12.983 1.00 69.50 92 ASN A CA 1
ATOM 730 C C . ASN A 1 92 ? -10.046 -4.070 13.010 1.00 69.50 92 ASN A C 1
ATOM 732 O O . ASN A 1 92 ? -10.758 -4.554 13.892 1.00 69.50 92 ASN A O 1
ATOM 736 N N . ILE A 1 93 ? -9.577 -4.814 12.002 1.00 60.25 93 ILE A N 1
ATOM 737 C CA . ILE A 1 93 ? -9.791 -6.255 11.902 1.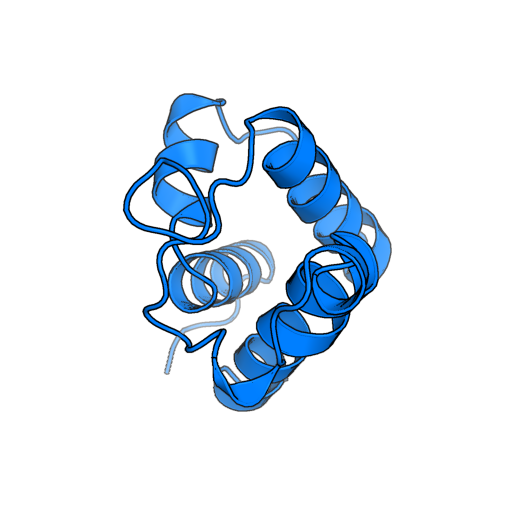00 60.25 93 ILE A CA 1
ATOM 738 C C . ILE A 1 93 ? -8.673 -6.928 12.703 1.00 60.25 93 ILE A C 1
ATOM 740 O O . ILE A 1 93 ? -7.502 -6.779 12.342 1.00 60.25 93 ILE A O 1
ATOM 744 N N . PRO A 1 94 ? -8.986 -7.675 13.779 1.00 45.06 94 PRO A N 1
ATOM 745 C CA . PRO A 1 94 ? -7.966 -8.403 14.511 1.00 45.06 94 PRO A CA 1
ATOM 746 C C . PRO A 1 94 ? -7.329 -9.424 13.572 1.00 45.06 94 PRO A C 1
ATOM 748 O O . PRO A 1 94 ? -8.016 -10.201 12.908 1.00 45.06 94 PRO A O 1
ATOM 751 N N . ALA A 1 95 ? -6.003 -9.410 13.509 1.00 48.44 95 ALA A N 1
ATOM 752 C CA . ALA A 1 95 ? -5.256 -10.456 12.843 1.00 48.44 95 ALA A CA 1
ATOM 753 C C . ALA A 1 95 ? -5.304 -11.716 13.707 1.00 48.44 95 ALA A C 1
ATOM 755 O O . ALA A 1 95 ? -4.492 -11.867 14.622 1.00 48.44 95 ALA A O 1
ATOM 756 N N . VAL A 1 96 ? -6.318 -12.542 13.460 1.00 43.69 96 VAL A N 1
ATOM 757 C CA . VAL A 1 96 ? -6.500 -13.840 14.116 1.00 43.69 96 VAL A CA 1
ATOM 758 C C . VAL A 1 96 ? -5.629 -14.903 13.468 1.00 43.69 96 VAL A C 1
ATOM 760 O O . VAL A 1 96 ? -5.479 -14.856 12.225 1.00 43.69 96 VAL A O 1
#

Foldseek 3Di:
DALVVLLLCCLPVLQCVQVVVVVVVDDSVVQDQQAFPDDPSGSPDDLVSLVSSQVVLCVVVVFDPPPDDSVNSCVQVGGSSSVSVVSCVRVVNDND

Radius of gyration: 12.41 Å; chains: 1; bounding box: 30×26×33 Å

Secondary structure (DSSP, 8-state):
--HHHHHHHIIIIIIIITTTTTTTT--GGGS-TT---BSTTTT-B-HHHHHHHHHHHHHHH----TT--HHHHHHHTSSHHHHHHHHHHHTT----

pLDDT: mean 81.62, std 10.19, range [43.6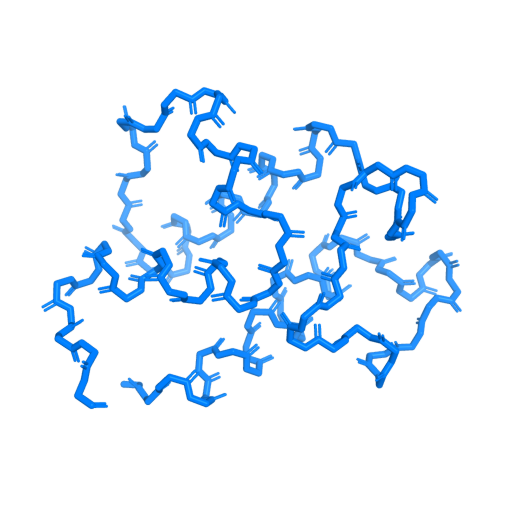9, 91.56]